Protein AF-A0AA89S118-F1 (afdb_monomer)

Radius of gyration: 18.35 Å; Cα contacts (8 Å, |Δi|>4): 65; chains: 1; bounding box: 27×48×48 Å

Nearest PDB structures (foldseek):
  5hxy-assembly4_D  TM=8.268E-01  e=3.984E-01  Thermoplasma acidophilum DSM 1728

pLDDT: mean 72.11, std 12.47, range [48.66, 89.06]

Mean predicted aligned error: 11.54 Å

Structure (mmCIF, N/CA/C/O backbone):
data_AF-A0AA89S118-F1
#
_entry.id   AF-A0AA89S118-F1
#
loop_
_atom_site.group_PDB
_atom_site.id
_atom_site.type_symbol
_atom_site.label_atom_id
_atom_site.label_alt_id
_atom_site.label_comp_id
_atom_site.label_asym_id
_atom_site.label_entity_id
_atom_site.label_seq_id
_atom_site.pdbx_PDB_ins_code
_atom_site.Cartn_x
_atom_site.Cartn_y
_atom_site.Cartn_z
_atom_site.occupancy
_atom_site.B_iso_or_equiv
_atom_site.auth_seq_id
_atom_site.auth_comp_id
_atom_site.auth_asym_id
_atom_site.auth_atom_id
_atom_site.pdbx_PDB_model_num
ATOM 1 N N . MET A 1 1 ? 16.498 4.908 -4.552 1.00 49.47 1 MET A N 1
ATOM 2 C CA . MET A 1 1 ? 15.133 5.454 -4.397 1.00 49.47 1 MET A CA 1
ATOM 3 C C . MET A 1 1 ? 14.166 4.373 -4.850 1.00 49.47 1 MET A C 1
ATOM 5 O O . MET A 1 1 ? 14.176 4.027 -6.026 1.00 49.47 1 MET A O 1
ATOM 9 N N . ILE A 1 2 ? 13.460 3.760 -3.902 1.00 54.94 2 ILE A N 1
ATOM 10 C CA . ILE A 1 2 ? 12.547 2.634 -4.134 1.00 54.94 2 ILE A CA 1
ATOM 11 C C . ILE A 1 2 ? 11.245 3.246 -4.667 1.00 54.94 2 ILE A C 1
ATOM 13 O O . ILE A 1 2 ? 10.679 4.112 -4.007 1.00 54.94 2 ILE A O 1
ATOM 17 N N . ARG A 1 3 ? 10.840 2.914 -5.896 1.00 65.06 3 ARG A N 1
ATOM 18 C CA . ARG A 1 3 ? 9.626 3.451 -6.531 1.00 65.06 3 ARG A CA 1
ATOM 19 C C . ARG A 1 3 ? 8.585 2.338 -6.504 1.00 65.06 3 ARG A C 1
ATOM 21 O O . ARG A 1 3 ? 8.763 1.382 -7.241 1.00 65.06 3 ARG A O 1
ATOM 28 N N . ALA A 1 4 ? 7.595 2.454 -5.624 1.00 73.69 4 ALA A N 1
ATOM 29 C CA . ALA A 1 4 ? 6.475 1.523 -5.524 1.00 73.69 4 ALA A CA 1
ATOM 30 C C . ALA A 1 4 ? 5.209 2.242 -6.005 1.00 73.69 4 ALA A C 1
ATOM 32 O O . ALA A 1 4 ? 4.837 3.274 -5.440 1.00 73.69 4 ALA A O 1
ATOM 33 N N . GLU A 1 5 ? 4.598 1.750 -7.074 1.00 80.69 5 GLU A N 1
ATOM 34 C CA . GLU A 1 5 ? 3.406 2.289 -7.725 1.00 80.69 5 GLU A CA 1
ATOM 35 C C . GLU A 1 5 ? 2.163 1.510 -7.300 1.00 80.69 5 GLU A C 1
ATOM 37 O O . GLU A 1 5 ? 2.214 0.295 -7.147 1.00 80.69 5 GLU A O 1
ATOM 42 N N . TRP A 1 6 ? 1.017 2.184 -7.168 1.00 81.12 6 TRP A N 1
ATOM 43 C CA . TRP A 1 6 ? -0.237 1.512 -6.792 1.00 81.12 6 TRP A CA 1
ATOM 44 C C . TRP A 1 6 ? -0.656 0.415 -7.780 1.00 81.12 6 TRP A C 1
ATOM 46 O O . TRP A 1 6 ? -1.306 -0.541 -7.385 1.00 81.12 6 TRP A O 1
ATOM 56 N N . GLN A 1 7 ? -0.240 0.518 -9.047 1.00 78.38 7 GLN A N 1
ATOM 57 C CA . GLN A 1 7 ? -0.495 -0.494 -10.081 1.00 78.38 7 GLN A CA 1
ATOM 58 C C . GLN A 1 7 ? 0.223 -1.830 -9.825 1.00 78.38 7 GLN A C 1
ATOM 60 O O . GLN A 1 7 ? -0.155 -2.843 -10.405 1.00 78.38 7 GLN A O 1
ATOM 65 N N . GLU A 1 8 ? 1.255 -1.847 -8.979 1.00 80.50 8 GLU A N 1
ATOM 66 C CA . GLU A 1 8 ? 1.986 -3.066 -8.613 1.00 80.50 8 GLU A CA 1
ATOM 67 C C . GLU A 1 8 ? 1.273 -3.851 -7.497 1.00 80.50 8 GLU A C 1
ATOM 69 O O . GLU A 1 8 ? 1.543 -5.037 -7.301 1.00 80.50 8 GLU A O 1
ATOM 74 N N . PHE A 1 9 ? 0.370 -3.209 -6.752 1.00 81.88 9 PHE A N 1
ATOM 75 C CA . PHE A 1 9 ? -0.347 -3.811 -5.632 1.00 81.88 9 PHE A CA 1
ATOM 76 C C . PHE A 1 9 ? -1.695 -4.344 -6.106 1.00 81.88 9 PHE A C 1
ATOM 78 O O . PHE A 1 9 ? -2.555 -3.595 -6.566 1.00 81.88 9 PHE A O 1
ATOM 85 N N . ASN A 1 10 ? -1.889 -5.649 -5.964 1.00 80.56 10 ASN A N 1
ATOM 86 C CA . ASN A 1 10 ? -3.155 -6.305 -6.218 1.00 80.56 10 ASN A CA 1
ATOM 87 C C . ASN A 1 10 ? -3.866 -6.530 -4.880 1.00 80.56 10 ASN A C 1
ATOM 89 O O . ASN A 1 10 ? -3.600 -7.507 -4.183 1.00 80.56 10 ASN A O 1
ATOM 93 N N . GLU A 1 11 ? -4.733 -5.594 -4.497 1.00 77.31 11 GLU A N 1
ATOM 94 C CA . GLU A 1 11 ? -5.477 -5.646 -3.229 1.00 77.31 11 GLU A CA 1
ATOM 95 C C . GLU A 1 11 ? -6.469 -6.813 -3.187 1.00 77.31 11 GLU A C 1
ATOM 97 O O . GLU A 1 11 ? -6.667 -7.395 -2.126 1.00 77.31 11 GLU A O 1
ATOM 102 N N . ASP A 1 12 ? -7.033 -7.192 -4.339 1.00 79.56 12 ASP A N 1
ATOM 103 C CA . ASP A 1 12 ? -7.977 -8.310 -4.465 1.00 79.56 12 ASP A CA 1
ATOM 104 C C . ASP A 1 12 ? -7.298 -9.657 -4.172 1.00 79.56 12 ASP A C 1
ATOM 106 O O . ASP A 1 12 ? -7.796 -10.473 -3.399 1.00 79.56 12 ASP A O 1
ATOM 110 N N . ALA A 1 13 ? -6.093 -9.846 -4.718 1.00 81.88 13 ALA A N 1
ATOM 111 C CA . ALA A 1 13 ? -5.276 -11.032 -4.472 1.00 81.88 13 ALA A CA 1
ATOM 112 C C . ALA A 1 13 ? -4.421 -10.936 -3.194 1.00 81.88 13 ALA A C 1
ATOM 1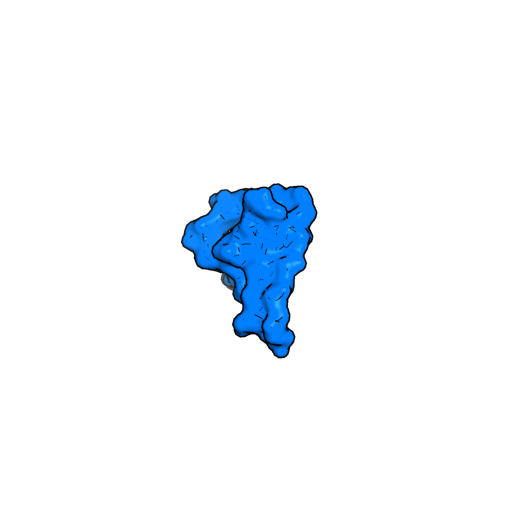14 O O . ALA A 1 13 ? -3.817 -11.927 -2.790 1.00 81.88 13 ALA A O 1
ATOM 115 N N . ALA A 1 14 ? -4.358 -9.761 -2.559 1.00 84.75 14 ALA A N 1
ATOM 116 C CA . ALA A 1 14 ? -3.424 -9.436 -1.484 1.00 84.75 14 ALA A CA 1
ATOM 117 C C . ALA A 1 14 ? -1.947 -9.692 -1.846 1.00 84.75 14 ALA A C 1
ATOM 119 O O . ALA A 1 14 ? -1.169 -10.213 -1.046 1.00 84.75 14 ALA A O 1
ATOM 120 N N . GLU A 1 15 ? -1.540 -9.310 -3.054 1.00 85.81 15 GLU A N 1
ATOM 121 C CA . GLU A 1 15 ? -0.189 -9.547 -3.571 1.00 85.81 15 GLU A CA 1
ATOM 122 C C . GLU A 1 15 ? 0.442 -8.247 -4.056 1.00 85.81 15 GLU A C 1
ATOM 124 O O . GLU A 1 15 ? -0.158 -7.504 -4.830 1.00 85.81 15 GLU A O 1
ATOM 129 N N . TRP A 1 16 ? 1.690 -7.996 -3.677 1.00 85.69 16 TRP A N 1
ATOM 130 C CA . TRP A 1 16 ? 2.495 -6.945 -4.285 1.00 85.69 16 TRP A CA 1
ATOM 131 C C . TRP A 1 16 ? 3.444 -7.549 -5.318 1.00 85.69 16 TRP A C 1
ATOM 133 O O . TRP A 1 16 ? 4.303 -8.368 -4.990 1.00 85.69 16 TRP A O 1
ATOM 143 N N . ARG A 1 17 ? 3.274 -7.159 -6.582 1.00 82.38 17 ARG A N 1
ATOM 144 C CA . ARG A 1 17 ? 4.040 -7.669 -7.721 1.00 82.38 17 ARG A CA 1
ATOM 145 C C . ARG A 1 17 ? 5.048 -6.620 -8.169 1.00 82.38 17 ARG A C 1
ATOM 147 O O . ARG A 1 17 ? 4.694 -5.687 -8.884 1.00 82.38 17 ARG A O 1
ATOM 154 N N . VAL A 1 18 ? 6.306 -6.793 -7.778 1.00 78.62 18 VAL A N 1
ATOM 155 C CA . VAL A 1 18 ? 7.392 -5.892 -8.183 1.00 78.62 18 VAL A CA 1
ATOM 156 C C . VAL A 1 18 ? 7.981 -6.393 -9.509 1.00 78.62 18 VAL A C 1
ATOM 158 O O . VAL A 1 18 ? 8.503 -7.514 -9.554 1.00 78.6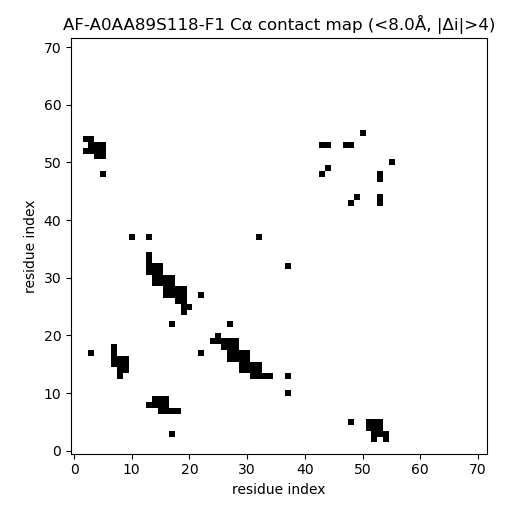2 18 VAL A O 1
ATOM 161 N N . PRO A 1 19 ? 7.920 -5.609 -10.603 1.00 70.75 19 PRO A N 1
ATOM 162 C CA . PRO A 1 19 ? 8.406 -6.032 -11.904 1.00 70.75 19 PRO A CA 1
ATOM 163 C C . PRO A 1 19 ? 9.933 -6.150 -11.903 1.00 70.75 19 PRO A C 1
ATOM 165 O O . PRO A 1 19 ? 10.654 -5.317 -11.345 1.00 70.75 19 PRO A O 1
ATOM 168 N N . ALA A 1 20 ? 10.429 -7.169 -12.607 1.00 67.44 20 ALA A N 1
ATOM 169 C CA . ALA A 1 20 ? 11.855 -7.460 -12.750 1.00 67.44 20 ALA A CA 1
ATOM 170 C C . ALA A 1 20 ? 12.660 -6.282 -13.329 1.00 67.44 20 ALA A C 1
ATOM 172 O O . ALA A 1 20 ? 13.843 -6.148 -13.045 1.00 67.44 20 ALA A O 1
ATOM 173 N N . GLU A 1 21 ? 12.025 -5.380 -14.087 1.00 65.44 21 GLU A N 1
ATOM 174 C CA . GLU A 1 21 ? 12.656 -4.161 -14.616 1.00 65.44 21 GLU A CA 1
ATOM 175 C C . GLU A 1 21 ? 13.178 -3.213 -13.521 1.00 65.44 21 GLU A C 1
ATOM 177 O O . GLU A 1 21 ? 14.066 -2.394 -13.771 1.00 65.44 21 GLU A O 1
ATOM 182 N N . ARG A 1 22 ? 12.640 -3.309 -12.297 1.00 63.12 22 ARG A N 1
ATOM 183 C CA . ARG A 1 22 ? 13.076 -2.516 -11.137 1.00 63.12 22 ARG A CA 1
ATOM 184 C C . ARG A 1 22 ? 14.061 -3.250 -10.237 1.00 63.12 22 ARG A C 1
ATOM 186 O O . ARG A 1 22 ? 14.782 -2.589 -9.484 1.00 63.12 22 ARG A O 1
ATOM 193 N N . MET A 1 23 ? 14.113 -4.577 -10.302 1.00 57.31 23 MET A N 1
ATOM 194 C CA . MET A 1 23 ? 15.050 -5.371 -9.520 1.00 57.31 23 MET A CA 1
ATOM 195 C C . MET A 1 23 ? 16.331 -5.635 -10.307 1.00 57.31 23 MET A C 1
ATOM 197 O O . MET A 1 23 ? 16.343 -5.912 -11.498 1.00 57.31 23 MET A O 1
ATOM 201 N N . LYS A 1 24 ? 17.466 -5.567 -9.608 1.00 55.59 24 LYS A N 1
ATOM 202 C CA . LYS A 1 24 ? 18.779 -5.873 -10.192 1.00 55.59 24 LYS A CA 1
ATOM 203 C C . LYS A 1 24 ? 18.932 -7.363 -10.553 1.00 55.59 24 LYS A C 1
ATOM 205 O O . LYS A 1 24 ? 19.900 -7.733 -11.209 1.00 55.59 24 LYS A O 1
ATOM 210 N N . MET A 1 25 ? 17.976 -8.196 -10.136 1.00 52.03 25 MET A N 1
ATOM 211 C CA . MET A 1 25 ? 17.819 -9.590 -10.537 1.00 52.03 25 MET A CA 1
ATOM 212 C C . MET A 1 25 ? 16.594 -9.721 -11.445 1.00 52.03 25 MET A C 1
ATOM 214 O O . MET A 1 25 ? 15.534 -9.195 -11.135 1.00 52.03 25 MET A O 1
ATOM 218 N N . ARG A 1 26 ? 16.767 -10.424 -12.566 1.00 58.28 26 ARG A N 1
ATOM 219 C CA . ARG A 1 26 ? 15.833 -10.595 -13.695 1.00 58.28 26 ARG A CA 1
ATOM 220 C C . ARG A 1 26 ? 14.502 -11.306 -13.380 1.00 58.28 26 ARG A C 1
ATOM 222 O O . ARG A 1 26 ? 13.795 -11.651 -14.321 1.00 58.28 26 ARG A O 1
ATOM 229 N N . ASP A 1 27 ? 14.156 -11.513 -12.114 1.00 65.38 27 ASP A N 1
ATOM 230 C CA . ASP A 1 27 ? 12.987 -12.296 -11.710 1.00 65.38 27 ASP A CA 1
ATOM 231 C C . ASP A 1 27 ? 11.902 -11.401 -11.087 1.00 65.38 27 ASP A C 1
ATOM 233 O O . ASP A 1 27 ? 12.221 -10.571 -10.227 1.00 65.38 27 ASP A O 1
ATOM 237 N N . PRO A 1 28 ? 10.631 -11.519 -11.515 1.00 68.69 28 PRO A N 1
ATOM 238 C CA . PRO A 1 28 ? 9.525 -10.799 -10.897 1.00 68.69 28 PRO A CA 1
ATOM 239 C C . PRO A 1 28 ? 9.312 -11.302 -9.465 1.00 68.69 28 PRO A C 1
ATOM 241 O O . PRO A 1 28 ? 9.141 -12.497 -9.231 1.00 68.69 28 PRO A O 1
ATOM 244 N N . HIS A 1 29 ? 9.301 -10.386 -8.497 1.00 79.19 29 HIS A N 1
ATOM 245 C CA . HIS A 1 29 ? 9.117 -10.743 -7.093 1.00 79.19 29 HIS A CA 1
ATOM 246 C C . HIS A 1 29 ? 7.666 -10.508 -6.677 1.00 79.19 29 HIS A C 1
ATOM 248 O O . HIS A 1 29 ? 7.168 -9.381 -6.730 1.00 79.19 29 HIS A O 1
ATOM 254 N N . ILE A 1 30 ? 6.992 -11.584 -6.270 1.00 82.94 30 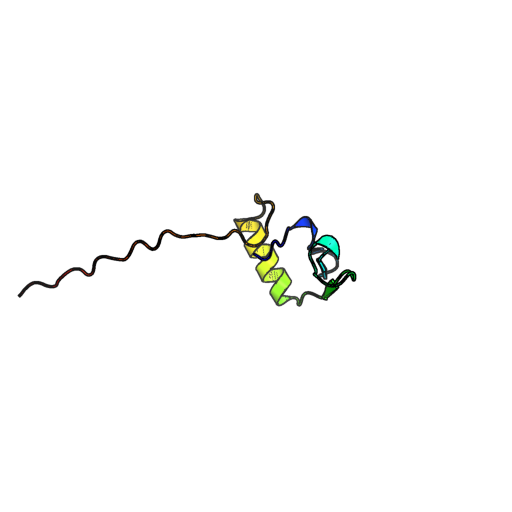ILE A N 1
ATOM 255 C CA . ILE A 1 30 ? 5.626 -11.545 -5.747 1.00 82.94 30 ILE A CA 1
ATOM 256 C C . ILE A 1 30 ? 5.716 -11.640 -4.226 1.00 82.94 30 ILE A C 1
ATOM 258 O O . ILE A 1 30 ? 6.143 -12.659 -3.684 1.00 82.94 30 ILE A O 1
ATOM 262 N N . VAL A 1 31 ? 5.328 -10.566 -3.543 1.00 81.94 31 VAL A N 1
ATOM 263 C CA . VAL A 1 31 ? 5.290 -10.491 -2.082 1.00 81.94 31 VAL A CA 1
ATOM 264 C C . VAL A 1 31 ? 3.841 -10.669 -1.626 1.00 81.94 31 VAL A C 1
ATOM 266 O O . VAL A 1 31 ? 3.012 -9.810 -1.935 1.00 81.94 31 VAL A O 1
ATOM 269 N N . PRO A 1 32 ? 3.505 -11.738 -0.886 1.00 84.56 32 PRO A N 1
ATOM 270 C CA . PRO A 1 32 ? 2.187 -11.858 -0.278 1.00 84.56 32 PRO A CA 1
ATOM 271 C C . PRO A 1 32 ? 2.038 -10.813 0.834 1.00 84.56 32 PRO A C 1
ATOM 273 O O . PRO A 1 32 ? 2.900 -10.681 1.708 1.00 84.56 32 PRO A O 1
ATOM 276 N N . LEU A 1 33 ? 0.946 -10.056 0.801 1.00 84.38 33 LEU A N 1
ATOM 277 C CA . LEU A 1 33 ? 0.639 -9.030 1.788 1.00 84.38 33 LEU A CA 1
ATOM 278 C C . LEU A 1 33 ? -0.190 -9.636 2.920 1.00 84.38 33 LEU A C 1
ATOM 280 O O . LEU A 1 33 ? -1.223 -10.268 2.709 1.00 84.38 33 LEU A O 1
ATOM 284 N N . SER A 1 34 ? 0.243 -9.402 4.155 1.00 87.69 34 SER A N 1
ATOM 285 C CA . SER A 1 34 ? -0.554 -9.731 5.336 1.00 87.69 34 SER A CA 1
ATOM 286 C C . SER A 1 34 ? -1.791 -8.834 5.421 1.00 87.69 34 SER A C 1
ATOM 288 O O . SER A 1 34 ? -1.766 -7.686 4.985 1.00 87.69 34 SER A O 1
ATOM 290 N N . ARG A 1 35 ? -2.850 -9.299 6.096 1.00 85.50 35 ARG A N 1
ATOM 291 C CA . ARG A 1 35 ? -4.073 -8.500 6.332 1.00 85.50 35 ARG A CA 1
ATOM 292 C C . ARG A 1 35 ? -3.800 -7.121 6.937 1.00 85.50 35 ARG A C 1
ATOM 294 O O . ARG A 1 35 ? -4.420 -6.153 6.527 1.00 85.50 35 ARG A O 1
ATOM 301 N N . GLN A 1 36 ? -2.840 -7.024 7.858 1.00 87.81 36 GLN A N 1
ATOM 302 C CA . GLN A 1 36 ? -2.430 -5.740 8.438 1.00 87.81 36 GLN A CA 1
ATOM 303 C C . GLN A 1 36 ? -1.839 -4.786 7.391 1.00 87.81 36 GLN A C 1
ATOM 305 O O . GLN A 1 36 ? -2.059 -3.586 7.462 1.00 87.81 36 GLN A O 1
ATOM 310 N N . ALA A 1 37 ? -1.104 -5.309 6.406 1.00 85.75 37 ALA A N 1
ATOM 311 C CA . ALA A 1 37 ? -0.547 -4.490 5.338 1.00 85.75 37 ALA A CA 1
ATOM 312 C C . ALA A 1 37 ? -1.645 -3.974 4.398 1.00 85.75 37 ALA A C 1
ATOM 314 O O . ALA A 1 37 ? -1.557 -2.835 3.954 1.00 85.75 37 ALA A O 1
ATOM 315 N N . LEU A 1 38 ? -2.681 -4.779 4.131 1.00 85.88 38 LEU A N 1
ATOM 316 C CA . LEU A 1 38 ? -3.841 -4.353 3.340 1.00 85.88 38 LEU A CA 1
ATOM 317 C C . LEU A 1 38 ? -4.618 -3.228 4.023 1.00 85.88 38 LEU A C 1
ATOM 319 O O . LEU A 1 38 ? -5.003 -2.278 3.355 1.00 85.88 38 LEU A O 1
ATOM 323 N N . ASP A 1 39 ? -4.809 -3.321 5.339 1.00 89.06 39 ASP A N 1
ATOM 324 C CA . ASP A 1 39 ? -5.496 -2.294 6.127 1.00 89.06 39 ASP A CA 1
ATOM 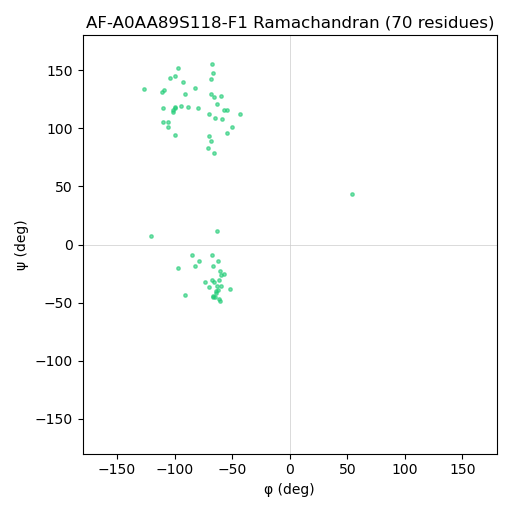325 C C . ASP A 1 39 ? -4.756 -0.949 6.036 1.00 89.06 39 ASP A C 1
ATOM 327 O O . ASP A 1 39 ? -5.318 0.062 5.619 1.00 89.06 39 ASP A O 1
ATOM 331 N N . VAL A 1 40 ? -3.436 -0.979 6.253 1.00 87.19 40 VAL A N 1
ATOM 332 C CA . VAL A 1 40 ? -2.566 0.196 6.104 1.00 87.19 40 VAL A CA 1
ATOM 333 C C . VAL A 1 40 ? -2.553 0.720 4.662 1.00 87.19 40 VAL A C 1
ATOM 33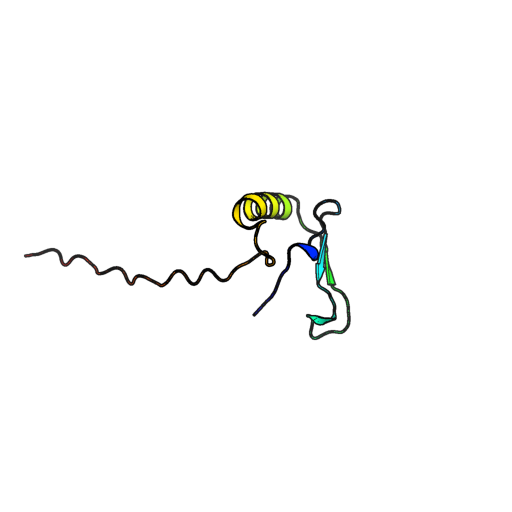5 O O . VAL A 1 40 ? -2.546 1.932 4.450 1.00 87.19 40 VAL A O 1
ATOM 338 N N . LEU A 1 41 ? -2.552 -0.159 3.653 1.00 84.06 41 LEU A N 1
ATOM 339 C CA . LEU A 1 41 ? -2.635 0.228 2.239 1.00 84.06 41 LEU A CA 1
ATOM 340 C C . LEU A 1 41 ? -3.970 0.906 1.916 1.00 84.06 41 LEU A C 1
ATOM 342 O O . LEU A 1 41 ? -3.966 1.898 1.189 1.00 84.06 41 LEU A O 1
ATOM 346 N N . ALA A 1 42 ? -5.080 0.427 2.477 1.00 85.44 42 ALA A N 1
ATOM 347 C CA . ALA A 1 42 ? -6.399 1.026 2.298 1.00 85.44 42 ALA A CA 1
ATOM 348 C C . ALA A 1 42 ? -6.460 2.434 2.912 1.00 85.44 42 ALA A C 1
ATOM 350 O O . ALA A 1 42 ? -6.902 3.378 2.249 1.00 85.44 42 ALA A O 1
ATOM 351 N N . GLU A 1 43 ? -5.936 2.608 4.130 1.00 87.19 43 GLU A N 1
ATOM 352 C CA . GLU A 1 43 ? -5.804 3.928 4.760 1.00 87.19 43 GLU A CA 1
ATOM 353 C C . GLU A 1 43 ? -4.893 4.855 3.944 1.00 87.19 43 GLU A C 1
ATOM 355 O O . GLU A 1 43 ? -5.252 5.994 3.631 1.00 87.19 43 GLU A O 1
ATOM 360 N N . LEU A 1 44 ? -3.728 4.354 3.519 1.00 84.94 44 LEU A N 1
ATOM 361 C CA . LEU A 1 44 ? -2.804 5.099 2.666 1.00 84.94 44 LEU A CA 1
ATOM 362 C C . LEU A 1 44 ? -3.448 5.489 1.341 1.00 84.94 44 LEU A C 1
ATOM 364 O O . LEU A 1 44 ? -3.163 6.575 0.844 1.00 84.94 44 LEU A O 1
ATOM 368 N N . ARG A 1 45 ? -4.316 4.655 0.767 1.00 82.75 45 ARG A N 1
ATOM 369 C CA . ARG A 1 45 ? -4.994 4.941 -0.498 1.00 82.75 45 ARG A CA 1
ATOM 370 C C . ARG A 1 45 ? -6.083 5.993 -0.3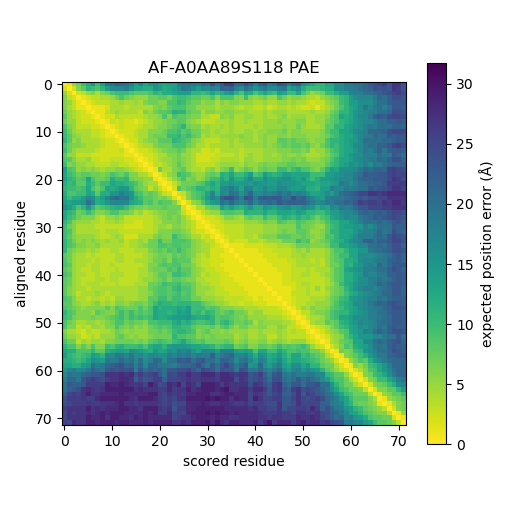51 1.00 82.75 45 ARG A C 1
ATOM 372 O O . ARG A 1 45 ? -6.244 6.808 -1.257 1.00 82.75 45 ARG A O 1
ATOM 379 N N . ALA A 1 46 ? -6.758 6.055 0.793 1.00 83.19 46 ALA A N 1
ATOM 380 C CA . ALA A 1 46 ? -7.656 7.166 1.099 1.00 83.19 46 ALA A CA 1
ATOM 381 C C . ALA A 1 46 ? -6.911 8.517 1.141 1.00 83.19 46 ALA A C 1
ATOM 383 O O . ALA A 1 46 ? -7.476 9.545 0.772 1.00 83.19 46 ALA A O 1
ATOM 384 N N . ILE A 1 47 ? -5.631 8.514 1.534 1.00 82.44 47 ILE A N 1
ATOM 385 C CA . ILE A 1 47 ? -4.802 9.725 1.660 1.00 82.44 47 ILE A CA 1
ATOM 386 C C . ILE A 1 47 ? -4.041 10.045 0.356 1.00 82.44 47 ILE A C 1
ATOM 388 O O . ILE A 1 47 ? -3.972 11.197 -0.064 1.00 82.44 47 ILE A O 1
ATOM 392 N N . ASN A 1 48 ? -3.455 9.032 -0.287 1.00 79.00 48 ASN A N 1
ATOM 393 C CA . ASN A 1 48 ? -2.492 9.142 -1.393 1.00 79.00 48 ASN A CA 1
ATOM 394 C C . ASN A 1 48 ? -2.944 8.462 -2.691 1.00 79.00 48 ASN A C 1
ATOM 396 O O . ASN A 1 48 ? -2.170 8.412 -3.646 1.00 79.00 48 ASN A O 1
ATOM 400 N N . GLY A 1 49 ? -4.181 7.970 -2.779 1.00 73.69 49 GLY A N 1
ATOM 401 C CA . GLY A 1 49 ? -4.694 7.275 -3.968 1.00 73.69 49 GLY A CA 1
ATOM 402 C C . GLY A 1 49 ? -4.741 8.132 -5.238 1.00 73.69 49 GLY A C 1
ATOM 403 O O . GLY A 1 49 ? -4.854 7.598 -6.335 1.00 73.69 49 GLY A O 1
ATOM 404 N N . HIS A 1 50 ? -4.610 9.455 -5.107 1.00 77.25 50 HIS A N 1
ATOM 405 C CA . HIS A 1 50 ? -4.463 10.382 -6.233 1.00 77.25 50 HIS A CA 1
ATOM 406 C C . HIS A 1 50 ? -3.043 10.422 -6.829 1.00 77.25 50 HIS A C 1
ATOM 408 O O . HIS A 1 50 ? -2.846 10.964 -7.918 1.00 77.25 50 HIS A O 1
ATOM 414 N N . HIS A 1 51 ? -2.040 9.876 -6.137 1.00 76.56 51 HIS A N 1
ATOM 415 C CA . HIS A 1 51 ? -0.654 9.854 -6.596 1.00 76.56 51 HIS A CA 1
ATOM 416 C C . HIS A 1 51 ? -0.317 8.524 -7.269 1.00 76.56 51 HIS A C 1
ATOM 418 O O . HIS A 1 51 ? -0.862 7.483 -6.936 1.00 76.56 51 HIS A O 1
ATOM 424 N N . ARG A 1 52 ? 0.636 8.542 -8.210 1.00 75.81 52 ARG A N 1
ATOM 425 C CA . ARG A 1 52 ? 1.110 7.323 -8.891 1.00 75.81 52 ARG A CA 1
ATOM 426 C C . ARG A 1 52 ? 1.872 6.375 -7.951 1.00 75.81 52 ARG A C 1
ATOM 428 O O . ARG A 1 52 ? 1.832 5.165 -8.148 1.00 75.81 52 ARG A O 1
ATOM 435 N N . PHE A 1 53 ? 2.551 6.916 -6.940 1.00 77.12 53 PHE A N 1
ATOM 436 C CA . PHE A 1 53 ? 3.393 6.161 -6.011 1.00 77.12 53 PHE A CA 1
ATOM 437 C C . PHE A 1 53 ? 2.711 5.970 -4.653 1.00 77.12 53 PHE A C 1
ATOM 439 O O . PHE A 1 53 ? 2.061 6.892 -4.163 1.00 77.12 53 PHE A O 1
ATOM 446 N N . VAL A 1 54 ? 2.920 4.802 -4.037 1.00 76.69 54 VAL A N 1
ATOM 447 C CA . VAL A 1 54 ? 2.416 4.453 -2.695 1.00 76.69 54 VAL A CA 1
ATOM 448 C C . VAL A 1 54 ? 3.081 5.309 -1.624 1.00 76.69 54 VAL A C 1
ATOM 450 O O . VAL A 1 54 ? 2.420 5.879 -0.762 1.00 76.69 54 VAL A O 1
ATOM 453 N N . PHE A 1 55 ? 4.402 5.450 -1.723 1.00 71.94 55 PHE A N 1
ATOM 454 C CA . PHE A 1 55 ? 5.190 6.306 -0.849 1.00 71.94 55 PHE A CA 1
ATOM 455 C C . PHE A 1 55 ? 5.690 7.501 -1.651 1.00 71.94 55 PHE A C 1
ATOM 457 O O . PHE A 1 55 ? 6.610 7.385 -2.465 1.00 71.94 55 PHE A O 1
ATOM 464 N N . TYR A 1 56 ? 5.092 8.667 -1.423 1.00 65.06 56 TYR A N 1
ATOM 465 C CA . TYR A 1 56 ? 5.697 9.922 -1.846 1.00 65.06 56 TYR A CA 1
ATOM 466 C C . TYR A 1 56 ? 6.726 10.337 -0.790 1.00 65.06 56 TYR A C 1
ATOM 468 O O . TYR A 1 56 ? 6.477 10.240 0.411 1.00 65.06 56 TYR A O 1
ATOM 476 N N . SER A 1 57 ? 7.914 10.766 -1.222 1.00 58.56 57 SER A N 1
ATOM 477 C CA . SER A 1 57 ? 8.906 11.311 -0.295 1.00 58.56 57 SER A CA 1
ATOM 478 C C . SER A 1 57 ? 8.383 12.657 0.190 1.00 58.56 57 SER A C 1
ATOM 480 O O . SER A 1 57 ? 8.564 13.680 -0.476 1.00 58.56 57 SER A O 1
ATOM 482 N N . VAL A 1 58 ? 7.692 12.659 1.330 1.00 57.62 58 VAL A N 1
ATOM 483 C CA . VAL A 1 58 ? 7.343 13.884 2.043 1.00 57.62 58 VAL A CA 1
ATOM 484 C C . VAL A 1 58 ? 8.646 14.402 2.628 1.00 57.62 58 VAL A C 1
ATOM 486 O O . VAL A 1 58 ? 8.993 14.145 3.778 1.00 57.62 58 VAL A O 1
ATOM 489 N N . HIS A 1 59 ? 9.416 15.128 1.820 1.00 54.66 59 HIS A N 1
ATOM 490 C CA . HIS A 1 59 ? 10.354 16.090 2.373 1.00 54.66 59 HIS A CA 1
ATOM 491 C C . HIS A 1 59 ? 9.493 17.160 3.037 1.00 54.66 59 HIS A C 1
ATOM 493 O O . HIS A 1 59 ? 9.249 18.220 2.468 1.00 54.66 59 HIS A O 1
ATOM 499 N N . LEU A 1 60 ? 8.984 16.862 4.234 1.00 50.81 60 LEU A N 1
ATOM 500 C CA . LEU A 1 60 ? 8.613 17.909 5.158 1.00 50.81 60 LEU A CA 1
ATOM 501 C C . LEU A 1 60 ? 9.891 18.739 5.280 1.00 50.81 60 LEU A C 1
ATOM 503 O O . LEU A 1 60 ? 10.919 18.187 5.695 1.00 50.81 60 LEU A O 1
ATOM 507 N N . PRO A 1 61 ? 9.902 20.013 4.846 1.00 51.41 61 PRO A N 1
ATOM 508 C CA . PRO A 1 61 ? 11.028 20.856 5.168 1.00 51.41 61 PRO A CA 1
ATOM 509 C C . PRO A 1 61 ? 11.085 20.817 6.685 1.00 51.41 61 PRO A C 1
ATOM 511 O O . PRO A 1 61 ? 10.118 21.199 7.346 1.00 51.41 61 PRO A O 1
ATOM 514 N N . THR A 1 62 ? 12.169 20.270 7.231 1.00 54.94 62 THR A N 1
ATOM 515 C CA . THR A 1 62 ? 12.470 20.402 8.646 1.00 54.94 62 THR A CA 1
ATOM 516 C C . THR A 1 62 ? 12.458 21.899 8.928 1.00 54.94 62 THR A C 1
ATOM 518 O O . THR A 1 62 ? 13.4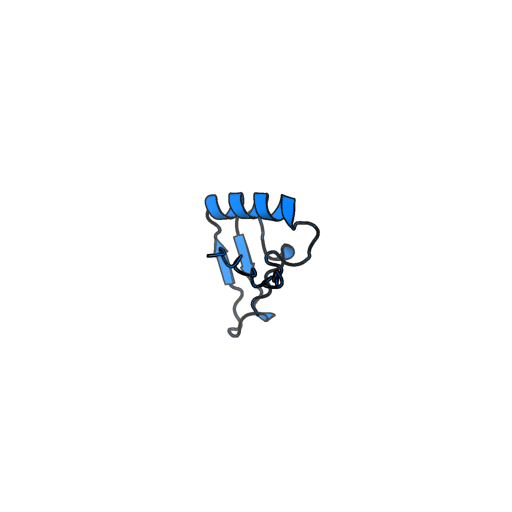00 22.638 8.642 1.00 54.94 62 THR A O 1
ATOM 521 N N . LYS A 1 63 ? 11.317 22.401 9.401 1.00 54.53 63 LYS A N 1
ATOM 522 C CA . LYS A 1 63 ? 11.266 23.659 10.115 1.00 54.53 63 LYS A CA 1
ATOM 523 C C . LYS A 1 63 ? 11.992 23.311 11.399 1.00 54.53 63 LYS A C 1
ATOM 525 O O . LYS A 1 63 ? 11.382 22.805 12.333 1.00 54.53 63 LYS A O 1
ATOM 530 N N . CYS A 1 64 ? 13.312 23.497 11.373 1.00 48.66 64 CYS A N 1
ATOM 531 C CA . CYS A 1 64 ? 14.152 23.520 12.553 1.00 48.66 64 CYS A CA 1
ATOM 532 C C . CYS A 1 64 ? 13.476 24.494 13.520 1.00 48.66 64 CYS A C 1
ATOM 534 O O . CYS A 1 64 ? 13.463 25.709 13.301 1.00 48.66 64 CYS A O 1
ATOM 536 N N . GLY A 1 65 ? 12.765 23.927 14.490 1.00 55.09 65 GLY A N 1
ATOM 537 C CA . GLY A 1 65 ? 12.011 24.670 15.474 1.00 55.09 65 GLY A CA 1
ATOM 538 C C . GLY A 1 65 ? 12.998 25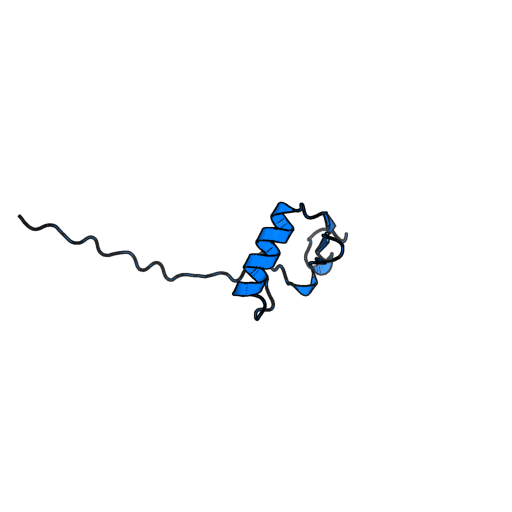.463 16.305 1.00 55.09 65 GLY A C 1
ATOM 539 O O . GLY A 1 65 ? 13.760 24.903 17.084 1.00 55.09 65 GLY A O 1
ATOM 540 N N . ARG A 1 66 ? 12.986 26.778 16.101 1.00 53.75 66 ARG A N 1
ATOM 541 C CA . ARG A 1 66 ? 13.504 27.787 17.018 1.00 53.75 66 ARG A CA 1
ATOM 542 C C . ARG A 1 66 ? 13.059 27.426 18.438 1.00 53.75 66 ARG A C 1
ATOM 544 O O . ARG A 1 66 ? 11.869 27.494 18.735 1.00 53.75 66 ARG A O 1
ATOM 551 N N . VAL A 1 67 ? 14.004 27.051 19.296 1.00 64.19 67 VAL A N 1
ATOM 552 C CA . VAL A 1 67 ? 13.768 26.980 20.741 1.00 64.19 67 VAL A CA 1
ATOM 553 C C . VAL A 1 67 ? 13.367 28.383 21.220 1.00 64.19 67 VAL A C 1
ATOM 555 O O . VAL A 1 67 ? 14.058 29.346 20.877 1.00 64.19 67 VAL A O 1
ATOM 558 N N . PRO A 1 68 ? 12.250 28.570 21.942 1.00 57.31 68 PRO A N 1
ATOM 559 C CA . PRO A 1 68 ? 12.028 29.824 22.639 1.00 57.31 68 PRO A CA 1
ATOM 560 C C . PRO A 1 68 ? 13.020 29.881 23.803 1.00 57.31 68 PRO A C 1
ATOM 562 O O . PRO A 1 68 ? 12.947 29.083 24.736 1.00 57.31 68 PRO A O 1
ATOM 565 N N . SER A 1 69 ? 13.979 30.801 23.721 1.00 60.44 69 SER A N 1
ATOM 566 C CA . SER A 1 69 ? 14.836 31.174 24.842 1.00 60.44 69 SER A CA 1
ATOM 567 C C . SER A 1 69 ? 13.934 31.683 25.965 1.00 60.44 69 SER A C 1
ATOM 569 O O . SER A 1 69 ? 13.334 32.752 25.853 1.00 60.44 69 SER A O 1
ATOM 571 N N . VAL A 1 70 ? 13.799 30.893 27.028 1.00 64.38 70 VAL A N 1
ATOM 572 C CA . VAL A 1 70 ? 13.233 31.354 28.294 1.00 64.38 70 VAL A CA 1
ATOM 573 C C . VAL A 1 70 ? 14.157 32.445 28.841 1.00 64.38 70 VAL A C 1
ATOM 575 O O . VAL A 1 70 ? 15.360 32.234 28.989 1.00 64.38 70 VAL A O 1
ATOM 578 N N . GLY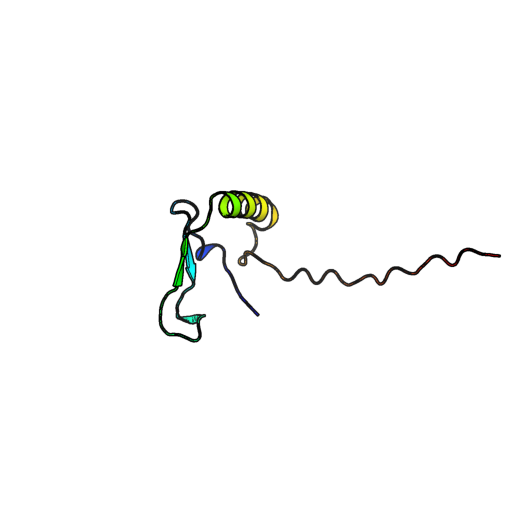 A 1 71 ? 13.600 33.640 29.034 1.00 63.09 71 GLY A N 1
ATOM 579 C CA . GLY A 1 71 ? 14.302 34.774 29.624 1.00 63.09 71 GLY A CA 1
ATOM 580 C C . GLY A 1 71 ? 14.634 34.523 31.095 1.00 63.09 71 GLY A C 1
ATOM 581 O O . GLY A 1 71 ? 13.889 33.838 31.797 1.00 63.09 71 GLY A O 1
ATOM 582 N N . SER A 1 72 ? 15.765 35.076 31.530 1.00 51.16 72 SER A N 1
ATOM 583 C CA . SER A 1 72 ? 16.053 35.399 32.932 1.00 51.16 72 SER A CA 1
ATOM 584 C C . SER A 1 72 ? 15.753 36.868 33.180 1.00 51.16 72 SER A C 1
ATOM 586 O O . SER A 1 72 ? 15.955 37.658 32.228 1.00 51.16 72 SER A O 1
#

Secondary structure (DSSP, 8-state):
----BGGGEETTTTEEEE-TTTSSSSS-EEEEPPHHHHHHHHHHHHHHTTSSBSS-----------------

Foldseek 3Di:
DDFAFPVQQDLVQQWRWAQCVRPPHNDIDIDRHDPVRSVVQVVLCVVCVVDGGSDDPPPPPPPVDDDPPDDD

Sequence (72 aa):
MIRAEWQEFNEDAAEWRVPAERMKMRDPHIVPLSRQALDVLAELRAINGHHRFVFYSVHLPTKCGRVPSVGS

Solvent-accessible surface area (backbone atoms only — not comparable to full-atom values): 4692 Å² total; per-residue (Å²): 135,87,85,52,41,54,89,36,49,37,76,90,79,33,32,35,48,48,58,25,92,78,43,100,51,90,57,66,46,75,44,79,52,52,72,70,54,53,52,54,48,52,56,47,36,75,75,38,60,90,48,70,38,71,70,70,86,76,75,66,75,78,72,76,73,77,75,81,79,80,80,130